Protein AF-A0A8K0CJS2-F1 (afdb_monomer_lite)

Sequence (124 aa):
MSYSIHMDETLDVMEETRFKKKHASLIKKLTKELHFNYAEIESLFLIYYKFQKLGKVKQPGMTKDQFRELLHNTMDITDYEMTDYITTILDRTPNRYFSMELWVRALSLFLRGTMQEKIDYCFK

Structure (mmCIF, N/CA/C/O backbone):
data_AF-A0A8K0CJS2-F1
#
_entry.id   AF-A0A8K0CJS2-F1
#
loop_
_atom_site.group_PDB
_atom_site.id
_atom_site.type_symbol
_atom_site.label_atom_id
_atom_site.label_alt_id
_atom_site.label_comp_id
_atom_site.label_asym_id
_atom_site.label_entity_id
_atom_site.label_seq_id
_atom_site.pdbx_PDB_ins_code
_atom_site.Cartn_x
_atom_site.Cartn_y
_atom_site.Cartn_z
_atom_site.occupancy
_atom_site.B_iso_or_equiv
_atom_site.auth_seq_id
_atom_site.auth_comp_id
_atom_site.auth_asym_id
_atom_site.auth_atom_id
_atom_site.pdbx_PDB_model_num
ATOM 1 N N . MET A 1 1 ? 12.347 -17.972 -7.844 1.00 39.56 1 MET A N 1
ATOM 2 C CA . MET A 1 1 ? 12.590 -18.319 -6.424 1.00 39.56 1 MET A CA 1
ATOM 3 C C . MET A 1 1 ? 11.277 -18.127 -5.683 1.00 39.56 1 MET A C 1
ATOM 5 O O . MET A 1 1 ? 10.681 -17.071 -5.826 1.00 39.56 1 MET A O 1
ATOM 9 N N . SER A 1 2 ? 10.765 -19.152 -4.998 1.00 38.66 2 SER A N 1
ATOM 10 C CA . SER A 1 2 ? 9.453 -19.117 -4.337 1.00 38.66 2 SER A CA 1
ATOM 11 C C . SER A 1 2 ? 9.514 -18.296 -3.043 1.00 38.66 2 SER A C 1
ATOM 13 O O . SER A 1 2 ? 9.712 -18.839 -1.958 1.00 38.66 2 SER A O 1
ATOM 15 N N . TYR A 1 3 ? 9.353 -16.978 -3.153 1.00 50.22 3 TYR A N 1
ATOM 16 C CA . TYR A 1 3 ? 9.324 -16.058 -2.007 1.00 50.22 3 TYR A CA 1
ATOM 17 C C . TYR A 1 3 ? 8.097 -16.248 -1.096 1.00 50.22 3 TYR A C 1
ATOM 19 O O . TYR A 1 3 ? 8.074 -15.754 0.028 1.00 50.22 3 TYR A O 1
ATOM 27 N N . SER A 1 4 ? 7.080 -16.979 -1.556 1.00 48.47 4 SER A N 1
ATOM 28 C CA . SER A 1 4 ? 5.766 -17.026 -0.913 1.00 48.47 4 SER A CA 1
ATOM 29 C C . SER A 1 4 ? 5.708 -17.887 0.357 1.00 48.47 4 SER A C 1
ATOM 31 O O . SER A 1 4 ? 4.852 -17.640 1.196 1.00 48.47 4 SER A O 1
ATOM 33 N N . ILE A 1 5 ? 6.612 -18.863 0.530 1.00 45.47 5 ILE A N 1
ATOM 34 C CA . ILE A 1 5 ? 6.537 -19.850 1.631 1.00 45.47 5 ILE A CA 1
ATOM 35 C C . ILE A 1 5 ? 7.217 -19.349 2.926 1.00 45.47 5 ILE A C 1
ATOM 37 O O . ILE A 1 5 ? 6.854 -19.791 4.006 1.00 45.47 5 ILE A O 1
ATOM 41 N N . HIS A 1 6 ? 8.130 -18.369 2.864 1.00 57.19 6 HIS A N 1
ATOM 42 C CA . HIS A 1 6 ? 8.883 -17.903 4.047 1.00 57.19 6 HIS A CA 1
ATOM 43 C C . HIS A 1 6 ? 8.340 -16.639 4.729 1.00 57.19 6 HIS A C 1
ATOM 45 O O . HIS A 1 6 ? 8.849 -16.251 5.776 1.00 57.19 6 HIS A O 1
ATOM 51 N N . MET A 1 7 ? 7.334 -15.959 4.170 1.00 57.12 7 MET A N 1
ATOM 52 C CA . MET A 1 7 ? 6.872 -14.679 4.730 1.00 57.12 7 MET A CA 1
ATOM 53 C C . MET A 1 7 ? 6.053 -14.828 6.021 1.00 57.12 7 MET A C 1
ATOM 55 O O . MET A 1 7 ? 6.083 -13.929 6.864 1.00 57.12 7 MET A O 1
ATOM 59 N N . ASP A 1 8 ? 5.351 -15.946 6.204 1.00 60.84 8 ASP A N 1
ATOM 60 C CA . ASP A 1 8 ? 4.531 -16.193 7.399 1.00 60.84 8 ASP A CA 1
ATOM 61 C C . ASP A 1 8 ? 5.364 -16.514 8.645 1.00 60.84 8 ASP A C 1
ATOM 63 O O . ASP A 1 8 ? 4.954 -16.182 9.751 1.00 60.84 8 ASP A O 1
ATOM 67 N N . GLU A 1 9 ? 6.583 -17.029 8.478 1.00 60.84 9 GLU A N 1
ATOM 68 C CA . GLU A 1 9 ? 7.501 -17.343 9.584 1.00 60.84 9 GLU A CA 1
ATOM 69 C C . GLU A 1 9 ? 8.228 -16.104 10.146 1.00 60.84 9 GLU A C 1
ATOM 71 O O . GLU A 1 9 ? 8.941 -16.184 11.144 1.00 60.84 9 GLU A O 1
ATOM 76 N N . THR A 1 10 ? 8.075 -14.933 9.517 1.00 68.69 10 THR A N 1
ATOM 77 C CA . THR A 1 10 ? 8.835 -13.714 9.872 1.00 68.69 10 THR A CA 1
ATOM 78 C C . THR A 1 10 ? 8.252 -12.916 11.045 1.00 68.69 10 THR A C 1
ATOM 80 O O . THR A 1 10 ? 8.827 -11.896 11.459 1.00 68.69 10 THR A O 1
ATOM 83 N N . LEU A 1 11 ? 7.102 -13.339 11.570 1.00 73.81 11 LEU A N 1
ATOM 84 C CA . LEU A 1 11 ? 6.302 -12.604 12.545 1.00 73.81 11 LEU A CA 1
ATOM 85 C C . LEU A 1 11 ? 5.874 -13.506 13.701 1.00 73.81 11 LEU A C 1
ATOM 87 O O . LEU A 1 11 ? 5.169 -14.488 13.505 1.00 73.81 11 LEU A O 1
ATOM 91 N N . ASP A 1 12 ? 6.265 -13.123 14.914 1.00 82.69 12 ASP A N 1
ATOM 92 C CA . ASP A 1 12 ? 5.742 -13.738 16.131 1.00 82.69 12 ASP A CA 1
ATOM 93 C C . ASP A 1 12 ? 4.318 -13.233 16.439 1.00 82.69 12 ASP A C 1
ATOM 95 O O . ASP A 1 12 ? 3.976 -12.075 16.173 1.00 82.69 12 ASP A O 1
ATOM 99 N N . VAL A 1 13 ? 3.493 -14.081 17.060 1.00 81.75 13 VAL A N 1
ATOM 100 C CA . VAL A 1 13 ? 2.078 -13.794 17.367 1.00 81.75 13 VAL A CA 1
ATOM 101 C C . VAL A 1 13 ? 1.928 -12.560 18.267 1.00 81.75 13 VAL A C 1
ATOM 103 O O . VAL A 1 13 ? 0.997 -11.758 18.097 1.00 81.75 13 VAL A O 1
ATOM 106 N N . MET A 1 14 ? 2.848 -12.352 19.217 1.00 84.69 14 MET A N 1
ATOM 107 C CA . MET A 1 14 ? 2.815 -11.169 20.083 1.00 84.69 14 MET A CA 1
ATOM 108 C C . MET A 1 14 ? 3.193 -9.901 19.315 1.00 84.69 14 MET A C 1
ATOM 110 O O . MET A 1 14 ? 2.622 -8.830 19.554 1.00 84.69 14 MET A O 1
ATOM 114 N N . GLU A 1 15 ? 4.138 -10.010 18.381 1.00 85.06 15 GLU A N 1
ATOM 115 C CA . GLU A 1 15 ? 4.541 -8.900 17.523 1.00 85.06 15 GLU A CA 1
ATOM 116 C C . GLU A 1 15 ? 3.398 -8.473 16.601 1.00 85.06 15 GLU A C 1
ATOM 118 O O . GLU A 1 15 ? 3.090 -7.280 16.524 1.00 85.06 15 GLU A O 1
ATOM 123 N N . GLU A 1 16 ? 2.719 -9.438 15.981 1.00 85.69 16 GLU A N 1
ATOM 124 C CA . GLU A 1 16 ? 1.529 -9.200 15.170 1.00 85.69 16 GLU A CA 1
ATOM 125 C C . GLU A 1 16 ? 0.441 -8.485 15.984 1.00 85.69 16 GLU A C 1
ATOM 127 O O . GLU A 1 16 ? -0.070 -7.440 15.575 1.00 85.69 16 GLU A O 1
ATOM 132 N N . THR A 1 17 ? 0.145 -8.984 17.186 1.00 87.94 17 THR A N 1
ATOM 133 C CA . THR A 1 17 ? -0.864 -8.392 18.078 1.00 87.94 17 THR A CA 1
ATOM 134 C C . THR A 1 17 ? -0.523 -6.943 18.441 1.00 87.94 17 THR A C 1
ATOM 136 O O . THR A 1 17 ? -1.379 -6.051 18.387 1.00 87.94 17 THR A O 1
ATOM 139 N N . ARG A 1 18 ? 0.744 -6.664 18.781 1.00 90.06 18 ARG A N 1
ATOM 140 C CA . ARG A 1 18 ? 1.209 -5.304 19.093 1.00 90.06 18 ARG A CA 1
ATOM 141 C C . ARG A 1 18 ? 1.110 -4.391 17.875 1.00 90.06 18 ARG A C 1
ATOM 143 O O . ARG A 1 18 ? 0.709 -3.232 18.010 1.00 90.06 18 ARG A O 1
ATOM 150 N N . PHE A 1 19 ? 1.478 -4.899 16.704 1.00 90.19 19 PHE A N 1
ATOM 151 C CA . PHE A 1 19 ? 1.424 -4.158 15.454 1.00 90.19 19 PHE A CA 1
ATOM 152 C C . PHE A 1 19 ? -0.020 -3.783 15.092 1.00 90.19 19 PHE A C 1
ATOM 154 O O . PHE A 1 19 ? -0.291 -2.600 14.870 1.00 90.19 19 PHE A O 1
ATOM 161 N N . LYS A 1 20 ? -0.954 -4.740 15.149 1.00 89.62 20 LYS A N 1
ATOM 162 C CA . LYS A 1 20 ? -2.394 -4.516 14.942 1.00 89.62 20 LYS A CA 1
ATOM 163 C C . LYS A 1 20 ? -2.938 -3.447 15.884 1.00 89.62 20 LYS A C 1
ATOM 165 O O . LYS A 1 20 ? -3.518 -2.453 15.446 1.00 89.62 20 LYS A O 1
ATOM 170 N N . LYS A 1 21 ? -2.654 -3.574 17.187 1.00 92.25 21 LYS A N 1
ATOM 171 C CA . LYS A 1 21 ? -3.104 -2.606 18.201 1.00 92.25 21 LYS A CA 1
ATOM 172 C C . LYS A 1 21 ? -2.549 -1.199 17.959 1.00 92.25 21 LYS A C 1
ATOM 174 O O . LYS A 1 21 ? -3.282 -0.226 18.119 1.00 92.25 21 LYS A O 1
ATOM 179 N N . LYS A 1 22 ? -1.280 -1.082 17.552 1.00 93.69 22 LYS A N 1
ATOM 180 C CA . LYS A 1 22 ? -0.636 0.208 17.248 1.00 93.69 22 LYS A CA 1
ATOM 181 C C . LYS A 1 22 ? -1.301 0.931 16.071 1.00 93.69 22 LYS A C 1
ATOM 183 O O . LYS A 1 22 ? -1.383 2.154 16.098 1.00 93.69 22 LYS A O 1
ATOM 188 N N . HIS A 1 23 ? -1.767 0.196 15.062 1.00 94.25 23 HIS A N 1
ATOM 189 C CA . HIS A 1 23 ? -2.294 0.777 13.823 1.00 94.25 23 HIS A CA 1
ATOM 190 C C . HIS A 1 23 ? -3.828 0.801 13.753 1.00 94.25 23 HIS A C 1
ATOM 192 O O . HIS A 1 23 ? -4.379 1.350 12.805 1.00 94.25 23 HIS A O 1
ATOM 198 N N . ALA A 1 24 ? -4.531 0.285 14.766 1.00 93.25 24 ALA A N 1
ATOM 199 C CA . ALA A 1 24 ? -5.990 0.172 14.780 1.00 93.25 24 ALA A CA 1
ATOM 200 C C . ALA A 1 24 ? -6.734 1.492 14.491 1.00 93.25 24 ALA A C 1
ATOM 202 O O . ALA A 1 24 ? -7.763 1.485 13.818 1.00 93.25 24 ALA A O 1
ATOM 203 N N . SER A 1 25 ? -6.233 2.637 14.971 1.00 94.62 25 SER A N 1
ATOM 204 C CA . SER A 1 25 ? -6.835 3.951 14.687 1.00 94.62 25 SER A CA 1
ATOM 205 C C . SER A 1 25 ? -6.714 4.339 13.211 1.00 94.62 25 SER A C 1
ATOM 207 O O . SER A 1 25 ? -7.689 4.802 12.619 1.00 94.62 25 SER A O 1
ATOM 209 N N . LEU A 1 26 ? -5.545 4.104 12.610 1.00 94.06 26 LEU A N 1
ATOM 210 C CA . LEU A 1 26 ? -5.300 4.349 11.192 1.00 94.06 26 LEU A CA 1
ATOM 211 C C . LEU A 1 26 ? -6.126 3.399 10.321 1.00 94.06 26 LEU A C 1
ATOM 213 O O . LEU A 1 26 ? -6.757 3.857 9.374 1.00 94.06 26 LEU A O 1
ATOM 217 N N . ILE A 1 27 ? -6.206 2.114 10.683 1.00 94.38 27 ILE A N 1
ATOM 218 C CA . ILE A 1 27 ? -7.042 1.131 9.979 1.00 94.38 27 ILE A CA 1
ATOM 219 C C . ILE A 1 27 ? -8.501 1.604 9.972 1.00 94.38 27 ILE A C 1
ATOM 221 O O . ILE A 1 27 ? -9.096 1.718 8.907 1.00 94.38 27 ILE A O 1
ATOM 225 N N . LYS A 1 28 ? -9.053 1.997 11.133 1.00 94.81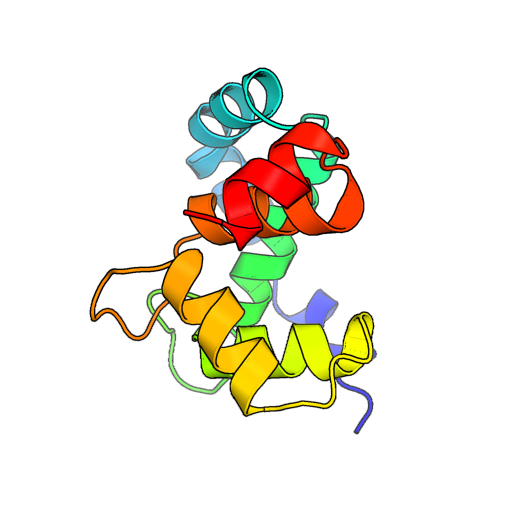 28 LYS A N 1
ATOM 226 C CA . LYS A 1 28 ? -10.428 2.528 11.227 1.00 94.81 28 LYS A CA 1
ATOM 227 C C . LYS A 1 28 ? -10.664 3.762 10.359 1.00 94.81 28 LYS A C 1
ATOM 229 O O . LYS A 1 28 ? -11.775 3.935 9.865 1.00 94.81 28 LYS A O 1
ATOM 234 N N . LYS A 1 29 ? -9.666 4.640 10.221 1.00 96.38 29 LYS A N 1
ATOM 235 C CA . LYS A 1 29 ? -9.749 5.804 9.331 1.00 96.38 29 LYS A CA 1
ATOM 236 C C . LYS A 1 29 ? -9.812 5.344 7.873 1.00 96.38 29 LYS A C 1
ATOM 238 O O . LYS A 1 29 ? -10.742 5.712 7.167 1.00 96.38 29 LYS A O 1
ATOM 243 N N . LEU A 1 30 ? -8.875 4.497 7.452 1.00 94.50 30 LEU A N 1
ATOM 244 C CA . LEU A 1 30 ? -8.770 4.041 6.066 1.00 94.50 30 LEU A CA 1
ATOM 245 C C . LEU A 1 30 ? -9.963 3.188 5.621 1.00 94.50 30 LEU A C 1
ATOM 247 O O . LEU A 1 30 ? -10.383 3.315 4.479 1.00 94.50 30 LEU A O 1
ATOM 251 N N . THR A 1 31 ? -10.580 2.406 6.514 1.00 94.31 31 THR A N 1
ATOM 252 C CA . THR A 1 31 ? -11.818 1.657 6.211 1.00 94.31 31 THR A CA 1
ATOM 253 C C . THR A 1 31 ? -12.974 2.570 5.787 1.00 94.31 31 THR A C 1
ATOM 255 O O . THR A 1 31 ? -13.880 2.124 5.097 1.00 94.31 31 THR A O 1
ATOM 258 N N . LYS A 1 32 ? -12.975 3.845 6.199 1.00 94.12 32 LYS A N 1
ATOM 259 C CA . LYS A 1 32 ? -14.011 4.811 5.799 1.00 94.12 32 LYS A CA 1
ATOM 260 C C . LYS A 1 32 ? -13.726 5.484 4.460 1.00 94.12 32 LYS A C 1
ATOM 262 O O . LYS A 1 32 ? -14.640 6.041 3.869 1.00 94.12 32 LYS A O 1
ATOM 267 N N . GLU A 1 33 ? -12.466 5.497 4.035 1.00 92.69 33 GLU A N 1
ATOM 268 C CA . GLU A 1 33 ? -12.008 6.231 2.851 1.00 92.69 33 GLU A CA 1
ATOM 269 C C . GLU A 1 33 ? -11.753 5.314 1.651 1.00 92.69 33 GLU A C 1
ATOM 271 O O . GLU A 1 33 ? -11.745 5.789 0.520 1.00 92.69 33 GLU A O 1
ATOM 276 N N . LEU A 1 34 ? -11.503 4.025 1.890 1.00 94.12 34 LEU A N 1
ATOM 277 C CA . LEU A 1 34 ? -11.060 3.065 0.883 1.00 94.12 34 LEU A CA 1
ATOM 278 C C . LEU A 1 34 ? -12.076 1.950 0.672 1.00 94.12 34 LEU A C 1
ATOM 280 O O . LEU A 1 34 ? -12.915 1.666 1.522 1.00 94.12 34 LEU A O 1
ATOM 284 N N . HIS A 1 35 ? -11.921 1.240 -0.443 1.00 93.50 35 HIS A N 1
ATOM 285 C CA . HIS A 1 35 ? -12.807 0.151 -0.867 1.00 93.50 35 HIS A CA 1
ATOM 286 C C . HIS A 1 35 ? -12.520 -1.181 -0.150 1.00 93.50 35 HIS A C 1
ATOM 288 O O . HIS A 1 35 ? -12.789 -2.261 -0.682 1.00 93.50 35 HIS A O 1
ATOM 294 N N . PHE A 1 36 ? -11.949 -1.122 1.055 1.00 95.69 36 PHE A N 1
ATOM 295 C CA . PHE A 1 36 ? -11.566 -2.279 1.862 1.00 95.69 36 PHE A CA 1
ATOM 296 C C . PHE A 1 36 ? -12.209 -2.234 3.245 1.00 95.69 36 PHE A C 1
ATOM 298 O O . PHE A 1 36 ? -12.287 -1.186 3.887 1.00 95.69 36 PHE A O 1
ATOM 305 N N . ASN A 1 37 ? -12.612 -3.401 3.740 1.00 95.81 37 ASN A N 1
ATOM 306 C CA . ASN A 1 37 ? -13.089 -3.552 5.108 1.00 95.81 37 ASN A CA 1
ATOM 307 C C . ASN A 1 37 ? -11.922 -3.556 6.119 1.00 95.81 37 ASN A C 1
ATOM 309 O O . ASN A 1 37 ? -10.744 -3.570 5.759 1.00 95.81 37 ASN A O 1
ATOM 313 N N . TYR A 1 38 ? -12.248 -3.543 7.414 1.00 94.69 38 TYR A N 1
ATOM 314 C CA . TYR A 1 38 ? -11.244 -3.485 8.482 1.00 94.69 38 TYR A CA 1
ATOM 315 C C . TYR A 1 38 ? -10.240 -4.649 8.431 1.00 94.69 38 TYR A C 1
ATOM 317 O O . TYR A 1 38 ? -9.038 -4.423 8.558 1.00 94.69 38 TYR A O 1
ATOM 325 N N . ALA A 1 39 ? -10.725 -5.878 8.228 1.00 94.38 39 ALA A N 1
ATOM 326 C CA . ALA A 1 39 ? -9.885 -7.073 8.199 1.00 94.38 39 ALA A CA 1
ATOM 327 C C . ALA A 1 39 ? -8.951 -7.076 6.980 1.00 94.38 39 ALA A C 1
ATOM 329 O O . ALA A 1 39 ? -7.780 -7.414 7.101 1.00 94.38 39 ALA A O 1
ATOM 330 N N . GLU A 1 40 ? -9.438 -6.627 5.823 1.00 94.81 40 GLU A N 1
ATOM 331 C CA . GLU A 1 40 ? -8.634 -6.515 4.603 1.00 94.81 40 GLU A CA 1
ATOM 332 C C . GLU A 1 40 ? -7.488 -5.516 4.773 1.00 94.81 40 GLU A C 1
ATOM 334 O O . GLU A 1 40 ? -6.342 -5.832 4.457 1.00 94.81 40 GLU A O 1
ATOM 339 N N . ILE A 1 41 ? -7.763 -4.332 5.328 1.00 95.31 41 ILE A N 1
ATOM 340 C CA . ILE A 1 41 ? -6.719 -3.328 5.584 1.00 95.31 41 ILE A CA 1
ATOM 341 C C . ILE A 1 41 ? -5.713 -3.846 6.613 1.00 95.31 41 ILE A C 1
ATOM 343 O O . ILE A 1 41 ? -4.510 -3.642 6.451 1.00 95.31 41 ILE A O 1
ATOM 347 N N . GLU A 1 42 ? -6.182 -4.543 7.649 1.00 93.94 42 GLU A N 1
ATOM 348 C CA . GLU A 1 42 ? -5.309 -5.185 8.628 1.00 93.94 42 GLU A CA 1
ATOM 349 C C . GLU A 1 42 ? -4.368 -6.201 7.960 1.00 93.94 42 GLU A C 1
ATOM 351 O O . GLU A 1 42 ? -3.155 -6.131 8.161 1.00 93.94 42 GLU A O 1
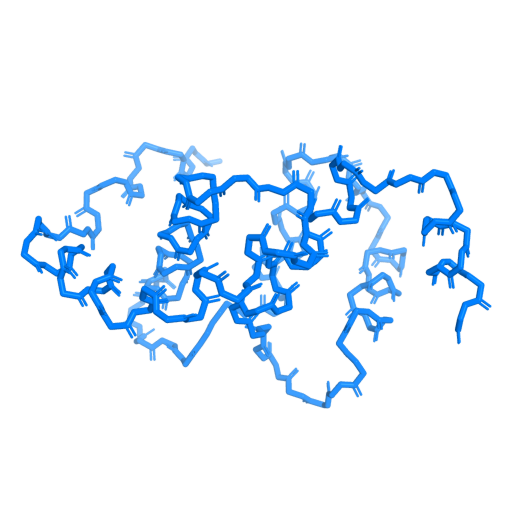ATOM 356 N N . SER A 1 43 ? -4.887 -7.083 7.101 1.00 93.44 43 SER A N 1
ATOM 357 C CA . SER A 1 43 ? -4.071 -8.032 6.334 1.00 93.44 43 SER A CA 1
ATOM 358 C C . SER A 1 43 ? -3.065 -7.330 5.419 1.00 93.44 43 SER A C 1
ATOM 360 O O . SER A 1 43 ? -1.894 -7.712 5.386 1.00 93.44 43 SER A O 1
ATOM 362 N N . LEU A 1 44 ? -3.472 -6.266 4.720 1.00 93.94 44 LEU A N 1
ATOM 363 C CA . LEU A 1 44 ? -2.573 -5.490 3.861 1.00 93.94 44 LEU A CA 1
ATOM 364 C C . LEU A 1 44 ? -1.455 -4.801 4.656 1.00 93.94 44 LEU A C 1
ATOM 366 O O . LEU A 1 44 ? -0.319 -4.735 4.182 1.00 93.94 44 LEU A O 1
ATOM 370 N N . PHE A 1 45 ? -1.745 -4.319 5.866 1.00 93.75 45 PHE A N 1
ATOM 371 C CA . PHE A 1 45 ? -0.737 -3.749 6.762 1.00 93.75 45 PHE A CA 1
ATOM 372 C C . PHE A 1 45 ? 0.265 -4.807 7.239 1.00 93.75 45 PHE A C 1
ATOM 374 O O . PHE A 1 45 ? 1.459 -4.516 7.331 1.00 93.75 45 PHE A O 1
ATOM 381 N N . LEU A 1 46 ? -0.186 -6.037 7.508 1.00 91.44 46 LEU A N 1
ATOM 382 C CA . LEU A 1 46 ? 0.712 -7.141 7.860 1.00 91.44 46 LEU A CA 1
ATOM 383 C C . LEU A 1 46 ? 1.634 -7.517 6.702 1.00 91.44 46 LEU A C 1
ATOM 385 O O . LEU A 1 46 ? 2.830 -7.699 6.917 1.00 91.44 46 LEU A O 1
ATOM 389 N N . ILE A 1 47 ? 1.106 -7.581 5.478 1.00 90.56 47 ILE A N 1
ATOM 390 C CA . ILE A 1 47 ? 1.911 -7.832 4.275 1.00 90.56 47 ILE A CA 1
ATOM 391 C C . ILE A 1 47 ? 2.983 -6.746 4.123 1.00 90.56 47 ILE A C 1
ATOM 393 O O . ILE A 1 47 ? 4.162 -7.060 3.969 1.00 90.56 47 ILE A O 1
ATOM 397 N N . TYR A 1 48 ? 2.611 -5.471 4.265 1.00 91.56 48 TYR A N 1
ATOM 398 C CA . TYR A 1 48 ? 3.571 -4.364 4.248 1.00 91.56 48 TYR A CA 1
ATOM 399 C C . TYR A 1 48 ? 4.653 -4.517 5.328 1.00 91.56 48 TYR A C 1
ATOM 401 O O . TYR A 1 48 ? 5.838 -4.298 5.072 1.00 91.56 48 TYR A O 1
ATOM 409 N N . TYR A 1 49 ? 4.269 -4.914 6.543 1.00 89.69 49 TYR A N 1
ATOM 410 C CA . TYR A 1 49 ? 5.221 -5.101 7.636 1.00 89.69 49 TYR A CA 1
ATOM 411 C C . TYR A 1 49 ? 6.203 -6.251 7.368 1.00 89.69 49 TYR A C 1
ATOM 413 O O . TYR A 1 49 ? 7.384 -6.144 7.704 1.00 89.69 49 TYR A O 1
ATOM 421 N N . LYS A 1 50 ? 5.750 -7.314 6.694 1.00 87.75 50 LYS A N 1
ATOM 422 C CA . LYS A 1 50 ? 6.617 -8.399 6.211 1.00 87.75 50 LYS A CA 1
ATOM 423 C C . LYS A 1 50 ? 7.625 -7.884 5.178 1.00 87.75 50 LYS A C 1
ATOM 425 O O . LYS A 1 50 ? 8.813 -8.163 5.316 1.00 87.75 50 LYS A O 1
ATOM 430 N N . PHE A 1 51 ? 7.205 -7.042 4.228 1.00 86.94 51 PHE A N 1
ATOM 431 C CA . PHE A 1 51 ? 8.126 -6.394 3.278 1.00 86.94 51 PHE A CA 1
ATOM 432 C C . PHE A 1 51 ? 9.164 -5.496 3.958 1.00 86.94 51 PHE A C 1
ATOM 434 O O . PHE A 1 51 ? 10.341 -5.530 3.603 1.00 86.94 51 PHE A O 1
ATOM 441 N N . GLN A 1 52 ? 8.758 -4.740 4.979 1.00 87.00 52 GLN A N 1
ATOM 442 C CA . GLN A 1 52 ? 9.661 -3.894 5.767 1.00 87.00 52 GLN A CA 1
ATOM 443 C C . GLN A 1 52 ? 10.745 -4.704 6.505 1.00 87.00 52 GLN A C 1
ATOM 445 O O . GLN A 1 52 ? 11.850 -4.208 6.750 1.00 87.00 52 GLN A O 1
ATOM 450 N N . LYS A 1 53 ? 10.422 -5.943 6.881 1.00 84.50 53 LYS A N 1
ATOM 451 C CA . LYS A 1 53 ? 11.340 -6.888 7.527 1.00 84.50 53 LYS A CA 1
ATOM 452 C C . LYS A 1 53 ? 12.141 -7.733 6.537 1.00 84.50 53 LYS A C 1
ATOM 454 O O . LYS A 1 53 ? 13.039 -8.454 6.966 1.00 84.50 53 LYS A O 1
ATOM 459 N N . LEU A 1 54 ? 11.838 -7.664 5.242 1.00 78.94 54 LEU A N 1
ATOM 460 C CA . LEU A 1 54 ? 12.519 -8.452 4.225 1.00 78.94 54 LEU A CA 1
ATOM 461 C C . LEU A 1 54 ? 13.971 -7.960 4.083 1.00 78.94 54 LEU A C 1
ATOM 463 O O . LEU A 1 54 ? 14.230 -6.872 3.570 1.00 78.94 54 LEU A O 1
ATOM 467 N N . GLY A 1 55 ? 14.924 -8.762 4.560 1.00 70.12 55 GLY A N 1
ATOM 468 C CA . GLY A 1 55 ? 16.360 -8.474 4.499 1.00 70.12 55 GLY A CA 1
ATOM 469 C C . GLY A 1 55 ? 17.053 -8.508 5.864 1.00 70.12 55 GLY A C 1
ATOM 470 O O . GLY A 1 55 ? 16.445 -8.758 6.898 1.00 70.12 55 GLY A O 1
ATOM 471 N N . LYS A 1 56 ? 18.371 -8.270 5.874 1.00 66.88 56 LYS A N 1
ATOM 472 C CA . LYS A 1 56 ? 19.191 -8.322 7.104 1.00 66.88 56 LYS A CA 1
ATOM 473 C C . LYS A 1 56 ? 19.058 -7.075 7.985 1.00 66.88 56 LYS A C 1
ATOM 475 O O . LYS A 1 56 ? 19.394 -7.121 9.163 1.00 66.88 56 LYS A O 1
ATOM 480 N N . VAL A 1 57 ? 18.616 -5.956 7.410 1.00 76.50 57 VAL A N 1
ATOM 481 C CA . VAL A 1 57 ? 18.526 -4.654 8.084 1.00 76.50 57 VAL A CA 1
ATOM 482 C C . VAL A 1 57 ? 17.072 -4.218 8.118 1.00 76.50 57 VAL A C 1
ATOM 484 O O . VAL A 1 57 ? 16.399 -4.220 7.090 1.00 76.50 57 VAL A O 1
ATOM 487 N N . LYS A 1 58 ? 16.605 -3.811 9.301 1.00 73.69 58 LYS A N 1
ATOM 488 C CA . LYS A 1 58 ? 15.256 -3.281 9.490 1.00 73.69 58 LYS A CA 1
ATOM 489 C C . LYS A 1 58 ? 15.101 -1.974 8.715 1.00 73.69 58 LYS A C 1
ATOM 491 O O . LYS A 1 58 ? 15.736 -0.978 9.057 1.00 73.69 58 LYS A O 1
ATOM 496 N N . GLN A 1 59 ? 14.242 -1.978 7.701 1.00 82.81 59 GLN A N 1
ATOM 497 C CA . GLN A 1 59 ? 13.950 -0.787 6.909 1.00 82.81 59 GLN A CA 1
ATOM 498 C C . GLN A 1 59 ? 12.858 0.059 7.582 1.00 82.81 59 GLN A C 1
ATOM 500 O O . GLN A 1 59 ? 12.070 -0.469 8.372 1.00 82.81 59 GLN A O 1
ATOM 505 N N . PRO A 1 60 ? 12.771 1.373 7.313 1.00 83.62 60 PRO A N 1
ATOM 506 C CA . PRO A 1 60 ? 11.675 2.214 7.803 1.00 83.62 60 PRO A CA 1
ATOM 507 C C . PRO A 1 60 ? 10.341 1.941 7.085 1.00 83.62 60 PRO A C 1
ATOM 509 O O . PRO A 1 60 ? 9.286 2.267 7.626 1.00 83.62 60 PRO A O 1
ATOM 512 N N . GLY A 1 61 ? 10.372 1.313 5.908 1.00 86.31 61 GLY A N 1
ATOM 513 C CA . GLY A 1 61 ? 9.190 0.955 5.133 1.00 86.31 61 GLY A CA 1
ATOM 514 C C . GLY A 1 61 ? 9.516 0.051 3.950 1.00 86.31 61 GLY A C 1
ATOM 515 O O . GLY A 1 61 ? 10.668 -0.346 3.774 1.00 86.31 61 GLY A O 1
ATOM 516 N N . MET A 1 62 ? 8.502 -0.256 3.146 1.00 88.94 62 MET A N 1
ATOM 517 C CA . MET A 1 62 ? 8.678 -0.975 1.884 1.00 88.94 62 MET A CA 1
ATOM 518 C C . MET A 1 62 ? 9.387 -0.066 0.875 1.00 88.94 62 MET A C 1
ATOM 520 O O . MET A 1 62 ? 9.035 1.107 0.750 1.00 88.94 62 MET A O 1
ATOM 524 N N . THR A 1 63 ? 10.396 -0.562 0.165 1.00 88.56 63 THR A N 1
ATOM 525 C CA . THR A 1 63 ? 11.082 0.240 -0.859 1.00 88.56 63 THR A CA 1
ATOM 526 C C . THR A 1 63 ? 10.247 0.335 -2.136 1.00 88.56 63 THR A C 1
ATOM 528 O O . THR A 1 63 ? 9.454 -0.556 -2.444 1.00 88.56 63 THR A O 1
ATOM 531 N N . LYS A 1 64 ? 10.457 1.399 -2.921 1.00 84.94 64 LYS A N 1
ATOM 532 C CA . LYS A 1 64 ? 9.869 1.512 -4.268 1.00 84.94 64 LYS A CA 1
ATOM 533 C C . LYS A 1 64 ? 10.233 0.305 -5.147 1.00 84.94 64 LYS A C 1
ATOM 535 O O . LYS A 1 64 ? 9.373 -0.207 -5.848 1.00 84.94 64 LYS A O 1
ATOM 540 N N . ASP A 1 65 ? 11.457 -0.215 -5.031 1.00 85.62 65 ASP A N 1
ATOM 541 C CA . ASP A 1 65 ? 11.903 -1.406 -5.770 1.00 85.62 65 ASP A CA 1
ATOM 542 C C . ASP A 1 65 ? 11.104 -2.667 -5.389 1.00 85.62 65 ASP A C 1
ATOM 544 O O . ASP A 1 65 ? 10.636 -3.380 -6.272 1.00 85.62 65 ASP A O 1
ATOM 548 N N . GLN A 1 66 ? 10.871 -2.904 -4.089 1.00 88.38 66 GLN A N 1
ATOM 549 C CA . GLN A 1 66 ? 10.034 -4.017 -3.612 1.00 88.38 66 GLN A CA 1
ATOM 550 C C . GLN A 1 66 ? 8.590 -3.897 -4.112 1.00 88.38 66 GLN A C 1
ATOM 552 O O . GLN A 1 66 ? 7.966 -4.896 -4.461 1.00 88.38 66 GLN A O 1
ATOM 557 N N . PHE A 1 67 ? 8.055 -2.674 -4.166 1.00 86.62 67 PHE A N 1
ATOM 558 C CA . PHE A 1 67 ? 6.719 -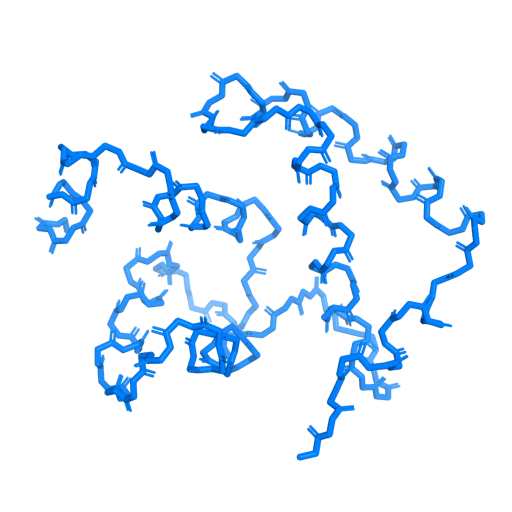2.433 -4.703 1.00 86.62 67 PHE A CA 1
ATOM 559 C C . PHE A 1 67 ? 6.638 -2.728 -6.205 1.00 86.62 67 PHE A C 1
ATOM 561 O O . PHE A 1 67 ? 5.694 -3.380 -6.646 1.00 86.62 67 PHE A O 1
ATOM 568 N N . ARG A 1 68 ? 7.641 -2.307 -6.988 1.00 85.75 68 ARG A N 1
ATOM 569 C CA . ARG A 1 68 ? 7.720 -2.622 -8.424 1.00 85.75 68 ARG A CA 1
ATOM 570 C C . ARG A 1 68 ? 7.796 -4.127 -8.663 1.00 85.75 68 ARG A C 1
ATOM 572 O O . ARG A 1 68 ? 7.060 -4.645 -9.494 1.00 85.75 68 ARG A O 1
ATOM 579 N N . GLU A 1 69 ? 8.636 -4.832 -7.908 1.00 87.38 69 GLU A N 1
ATOM 580 C CA . GLU A 1 69 ? 8.739 -6.293 -7.988 1.00 87.38 69 GLU A CA 1
ATOM 581 C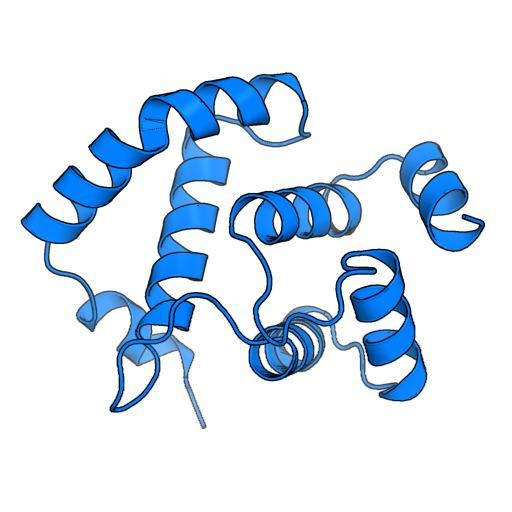 C . GLU A 1 69 ? 7.407 -6.973 -7.641 1.00 87.38 69 GLU A C 1
ATOM 583 O O . GLU A 1 69 ? 7.007 -7.935 -8.296 1.00 87.38 69 GLU A O 1
ATOM 588 N N . LEU A 1 70 ? 6.673 -6.447 -6.656 1.00 87.62 70 LEU A N 1
ATOM 589 C CA . LEU A 1 70 ? 5.336 -6.934 -6.341 1.00 87.62 70 LEU A CA 1
ATOM 590 C C . LEU A 1 70 ? 4.364 -6.728 -7.506 1.00 87.62 70 LEU A C 1
ATOM 592 O O . LEU A 1 70 ? 3.649 -7.666 -7.853 1.00 87.62 70 LEU A O 1
ATOM 596 N N . LEU A 1 71 ? 4.331 -5.541 -8.115 1.00 87.31 71 LEU A N 1
ATOM 597 C CA . LEU A 1 71 ? 3.469 -5.269 -9.271 1.00 87.31 71 LEU A CA 1
ATOM 598 C C . LEU A 1 71 ? 3.810 -6.179 -10.455 1.00 87.31 71 LEU A C 1
ATOM 600 O O . LEU A 1 71 ? 2.907 -6.733 -11.073 1.00 87.31 71 LEU A O 1
ATOM 604 N N . HIS A 1 72 ? 5.096 -6.397 -10.717 1.00 87.88 72 HIS A N 1
ATOM 605 C CA . HIS A 1 72 ? 5.549 -7.313 -11.755 1.00 87.88 72 HIS A CA 1
ATOM 606 C C . HIS A 1 72 ? 5.087 -8.752 -11.485 1.00 87.88 72 HIS A C 1
ATOM 608 O O . HIS A 1 72 ? 4.422 -9.362 -12.314 1.00 87.88 72 HIS A O 1
ATOM 614 N N . ASN A 1 73 ? 5.362 -9.276 -10.288 1.00 87.25 73 ASN A N 1
ATOM 615 C CA . ASN A 1 73 ? 5.100 -10.678 -9.957 1.00 87.25 73 ASN A CA 1
ATOM 616 C C . ASN A 1 73 ? 3.614 -11.003 -9.739 1.00 87.25 73 ASN A C 1
ATOM 618 O O . ASN A 1 73 ? 3.224 -12.160 -9.871 1.00 87.25 73 ASN A O 1
ATOM 622 N N . THR A 1 74 ? 2.795 -10.025 -9.334 1.00 86.19 74 THR A N 1
ATOM 623 C CA . THR A 1 74 ? 1.381 -10.262 -8.977 1.00 86.19 74 THR A CA 1
ATOM 624 C C . THR A 1 74 ? 0.385 -9.714 -9.990 1.00 86.19 74 THR A C 1
ATOM 626 O O . THR A 1 74 ? -0.701 -10.274 -10.108 1.00 86.19 74 THR A O 1
ATOM 629 N N . MET A 1 75 ? 0.738 -8.648 -10.715 1.00 83.75 75 MET A N 1
ATOM 630 C CA . MET A 1 75 ? -0.147 -7.971 -11.672 1.00 83.75 75 MET A CA 1
ATOM 631 C C . MET A 1 75 ? 0.357 -8.061 -13.118 1.00 83.75 75 MET A C 1
ATOM 633 O O . MET A 1 75 ? -0.283 -7.497 -14.000 1.00 83.75 75 MET A O 1
ATOM 637 N N . ASP A 1 76 ? 1.487 -8.737 -13.354 1.00 86.31 76 ASP A N 1
ATOM 638 C CA . ASP A 1 76 ? 2.112 -8.916 -14.673 1.00 86.31 76 ASP A CA 1
ATOM 639 C C . ASP A 1 76 ? 2.396 -7.586 -15.401 1.00 86.31 76 ASP A C 1
ATOM 641 O O . ASP A 1 76 ? 2.343 -7.474 -16.625 1.00 86.31 76 ASP A O 1
ATOM 645 N N . ILE A 1 77 ? 2.694 -6.530 -14.629 1.00 85.44 77 ILE A N 1
ATOM 646 C CA . ILE A 1 77 ? 3.134 -5.246 -15.184 1.00 85.44 77 ILE A CA 1
ATOM 647 C C . ILE A 1 77 ? 4.624 -5.382 -15.518 1.00 85.44 77 ILE A C 1
ATOM 649 O O . ILE A 1 77 ? 5.490 -5.331 -14.642 1.00 85.44 77 ILE A O 1
ATOM 653 N N . THR A 1 78 ? 4.927 -5.623 -16.793 1.00 85.06 78 THR A N 1
ATOM 654 C CA . THR A 1 78 ? 6.297 -5.881 -17.272 1.00 85.06 78 THR A CA 1
ATOM 655 C C . THR A 1 78 ? 7.030 -4.630 -17.740 1.00 85.06 78 THR A C 1
ATOM 657 O O . THR A 1 78 ? 8.258 -4.617 -17.779 1.00 85.06 78 THR A O 1
ATOM 660 N N . ASP A 1 79 ? 6.293 -3.584 -18.114 1.00 87.38 79 ASP A N 1
ATOM 661 C CA . ASP A 1 79 ? 6.875 -2.328 -18.574 1.00 87.38 79 ASP A CA 1
ATOM 662 C C . ASP A 1 79 ? 7.448 -1.545 -17.382 1.00 87.38 79 ASP A C 1
ATOM 664 O O . ASP A 1 79 ? 6.727 -1.095 -16.481 1.00 87.38 79 ASP A O 1
ATOM 668 N N . TYR A 1 80 ? 8.775 -1.413 -17.369 1.00 82.44 80 TYR A N 1
ATOM 669 C CA . TYR A 1 80 ? 9.503 -0.727 -16.309 1.00 82.44 80 TYR A CA 1
ATOM 670 C C . TYR A 1 80 ? 9.167 0.767 -16.250 1.00 82.44 80 TYR A C 1
ATOM 672 O O . TYR A 1 80 ? 8.965 1.294 -15.155 1.00 82.44 80 TYR A O 1
ATOM 680 N N . GLU A 1 81 ? 9.073 1.439 -17.400 1.00 85.69 81 GLU A N 1
ATOM 681 C CA . GLU A 1 81 ? 8.777 2.873 -17.467 1.00 85.69 81 GLU A CA 1
ATOM 682 C C . GLU A 1 81 ? 7.355 3.142 -16.977 1.00 85.69 81 GLU A C 1
ATOM 684 O O . GLU A 1 81 ? 7.134 4.049 -16.173 1.00 85.69 81 GLU A O 1
ATOM 689 N N . MET A 1 82 ? 6.400 2.294 -17.368 1.00 84.44 82 MET A N 1
ATOM 690 C CA . MET A 1 82 ? 5.025 2.377 -16.876 1.00 84.44 82 MET A CA 1
ATOM 691 C C . MET A 1 82 ? 4.953 2.159 -15.361 1.00 84.44 82 MET A C 1
ATOM 693 O O . MET A 1 82 ? 4.292 2.917 -14.650 1.00 84.44 82 MET A O 1
ATOM 697 N N . THR A 1 83 ? 5.645 1.144 -14.840 1.00 83.88 83 THR A N 1
ATOM 698 C CA . THR A 1 83 ? 5.645 0.851 -13.398 1.00 83.88 83 THR A CA 1
ATOM 699 C C . THR A 1 83 ? 6.281 1.992 -12.601 1.00 83.88 83 THR A C 1
ATOM 701 O O . THR A 1 83 ? 5.789 2.361 -11.527 1.00 83.88 83 THR A O 1
ATOM 704 N N . ASP A 1 84 ? 7.361 2.582 -13.119 1.00 82.94 84 ASP A N 1
ATOM 705 C CA . ASP A 1 84 ? 8.014 3.737 -12.507 1.00 82.94 84 ASP A CA 1
ATOM 706 C C . ASP A 1 84 ? 7.116 4.978 -12.519 1.00 82.94 84 ASP A C 1
ATOM 708 O O . ASP A 1 84 ? 6.962 5.649 -11.494 1.00 82.94 84 ASP A O 1
ATOM 712 N N . TYR A 1 85 ? 6.442 5.224 -13.642 1.00 84.88 85 TYR A N 1
ATOM 713 C CA . TYR A 1 85 ? 5.472 6.302 -13.783 1.00 84.88 85 TYR A CA 1
ATOM 714 C C . TYR A 1 85 ? 4.333 6.170 -12.767 1.00 84.88 85 TYR A C 1
ATOM 716 O O . TYR A 1 85 ? 4.060 7.108 -12.015 1.00 84.88 85 TYR A O 1
ATOM 724 N N . ILE A 1 86 ? 3.726 4.983 -12.656 1.00 83.94 86 ILE A N 1
ATOM 725 C CA . ILE A 1 86 ? 2.654 4.742 -11.686 1.00 83.94 86 ILE A CA 1
ATOM 726 C C . ILE A 1 86 ? 3.162 4.948 -10.255 1.00 83.94 86 ILE A C 1
ATOM 728 O O . ILE A 1 86 ? 2.507 5.630 -9.466 1.00 83.94 86 ILE A O 1
ATOM 732 N N . THR A 1 87 ? 4.338 4.412 -9.921 1.00 80.06 87 THR A N 1
ATOM 733 C CA . THR A 1 87 ? 4.929 4.558 -8.581 1.00 80.06 87 THR A CA 1
ATOM 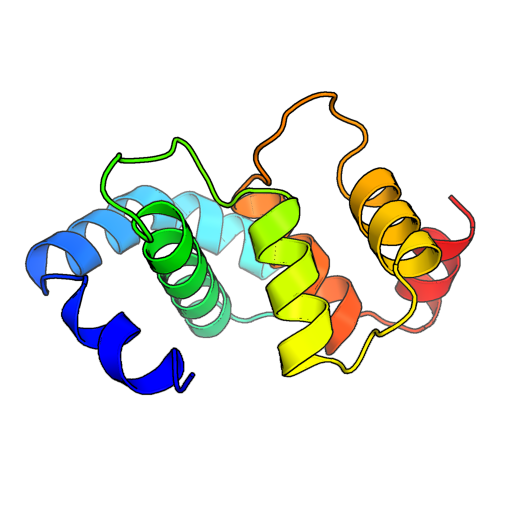734 C C . THR A 1 87 ? 5.209 6.026 -8.244 1.00 80.06 87 THR A C 1
ATOM 736 O O . THR A 1 87 ? 4.999 6.447 -7.106 1.00 80.06 87 THR A O 1
ATOM 739 N N . THR A 1 88 ? 5.637 6.817 -9.229 1.00 83.75 88 THR A N 1
ATOM 740 C CA . THR A 1 88 ? 5.941 8.248 -9.078 1.00 83.75 88 THR A CA 1
ATOM 741 C C . THR A 1 88 ? 4.684 9.102 -8.927 1.00 83.75 88 THR A C 1
ATOM 743 O O . THR A 1 88 ? 4.674 10.041 -8.130 1.00 83.75 88 THR A O 1
ATOM 746 N N . ILE A 1 89 ? 3.599 8.781 -9.638 1.00 84.00 89 ILE A N 1
ATOM 747 C CA . ILE A 1 89 ? 2.315 9.472 -9.439 1.00 84.00 89 ILE A CA 1
ATOM 748 C C . ILE A 1 89 ? 1.750 9.161 -8.050 1.00 84.00 89 ILE A C 1
ATOM 750 O O . ILE A 1 89 ? 1.246 10.076 -7.393 1.00 84.00 89 ILE A O 1
ATOM 754 N N . LEU A 1 90 ? 1.862 7.907 -7.586 1.00 83.00 90 LEU A N 1
ATOM 755 C CA . LEU A 1 90 ? 1.385 7.500 -6.261 1.00 83.00 90 LEU A CA 1
ATOM 756 C C . LEU A 1 90 ? 2.163 8.258 -5.184 1.00 83.00 90 LEU A C 1
ATOM 758 O O . LEU A 1 90 ? 1.573 8.822 -4.265 1.00 83.00 90 LEU A O 1
ATOM 762 N N . ASP A 1 91 ? 3.491 8.261 -5.304 1.00 83.12 91 ASP A N 1
ATOM 763 C CA . ASP A 1 91 ? 4.403 8.881 -4.355 1.00 83.12 91 ASP A CA 1
ATOM 764 C C . ASP A 1 91 ? 5.278 9.943 -5.023 1.00 83.12 91 ASP A C 1
ATOM 766 O O . ASP A 1 91 ? 6.418 9.684 -5.422 1.00 83.12 91 ASP A O 1
ATOM 770 N N . ARG A 1 92 ? 4.773 11.179 -5.061 1.00 80.44 92 ARG A N 1
ATOM 771 C CA . ARG A 1 92 ? 5.545 12.339 -5.532 1.00 80.44 92 ARG A CA 1
ATOM 772 C C . ARG A 1 92 ? 6.660 12.747 -4.558 1.00 80.44 92 ARG A C 1
ATOM 774 O O . ARG A 1 92 ? 7.378 13.709 -4.824 1.00 80.44 92 ARG A O 1
ATOM 781 N N . THR A 1 93 ? 6.811 12.071 -3.413 1.00 81.06 93 THR A N 1
ATOM 782 C CA . THR A 1 93 ? 7.893 12.383 -2.479 1.00 81.06 93 THR A CA 1
ATOM 783 C C . THR A 1 93 ? 9.227 11.813 -2.976 1.00 81.06 93 THR A C 1
ATOM 785 O O . THR A 1 93 ? 9.278 10.708 -3.531 1.00 81.06 93 THR A O 1
ATOM 788 N N . PRO A 1 94 ? 10.351 12.513 -2.726 1.00 78.31 94 PRO A N 1
ATOM 789 C CA . PRO A 1 94 ? 11.684 12.011 -3.060 1.00 78.31 94 PRO A CA 1
ATOM 790 C C . PRO A 1 94 ? 12.130 10.857 -2.143 1.00 78.31 94 PRO A C 1
ATOM 792 O O . PRO A 1 94 ? 13.283 10.434 -2.190 1.00 78.31 94 PRO A O 1
ATOM 795 N N . ASN A 1 95 ? 11.246 10.348 -1.278 1.00 82.62 95 ASN A N 1
ATOM 796 C CA . ASN A 1 95 ? 11.562 9.253 -0.381 1.00 82.62 95 ASN A CA 1
ATOM 797 C C . ASN A 1 95 ? 11.719 7.941 -1.169 1.00 82.62 95 ASN A C 1
ATOM 799 O O . ASN A 1 95 ? 10.995 7.664 -2.126 1.00 82.62 95 ASN A O 1
ATOM 803 N N . ARG A 1 96 ? 12.673 7.109 -0.745 1.00 84.06 96 ARG A N 1
ATOM 804 C CA . ARG A 1 96 ? 12.875 5.759 -1.283 1.00 84.06 96 ARG A CA 1
ATOM 805 C C . ARG A 1 96 ? 11.825 4.762 -0.773 1.00 84.06 96 ARG A C 1
ATOM 807 O O . ARG A 1 96 ? 11.651 3.698 -1.369 1.00 84.06 96 ARG A O 1
ATOM 814 N N . TYR A 1 97 ? 11.154 5.090 0.330 1.00 87.00 97 TYR A N 1
ATOM 815 C CA . TYR A 1 97 ? 10.203 4.211 1.001 1.00 87.00 97 TYR A CA 1
ATOM 816 C C . TYR A 1 97 ? 8.761 4.627 0.742 1.00 87.00 97 TYR A C 1
ATOM 818 O O . TYR A 1 97 ? 8.391 5.781 0.942 1.00 87.00 97 TYR A O 1
ATOM 826 N N . PHE A 1 98 ? 7.950 3.643 0.382 1.00 85.81 98 PHE A N 1
ATOM 827 C CA . PHE A 1 98 ? 6.511 3.759 0.258 1.00 85.81 98 PHE A CA 1
ATOM 828 C C . PHE A 1 98 ? 5.880 3.764 1.648 1.00 85.81 98 PHE A C 1
ATOM 830 O O . PHE A 1 98 ? 6.210 2.910 2.467 1.00 85.81 98 PHE A O 1
ATOM 837 N N . SER A 1 99 ? 4.979 4.701 1.943 1.00 88.44 99 SER A N 1
ATOM 838 C CA . SER A 1 99 ? 4.294 4.702 3.241 1.00 88.44 99 SER A CA 1
ATOM 839 C C . SER A 1 99 ? 3.235 3.595 3.317 1.00 88.44 99 SER A C 1
ATOM 841 O O . SER A 1 99 ? 2.660 3.190 2.308 1.00 88.44 99 SER A O 1
ATOM 843 N N . MET A 1 100 ? 2.931 3.132 4.531 1.00 90.31 100 MET A N 1
ATOM 844 C CA . MET A 1 100 ? 1.907 2.105 4.764 1.00 90.31 100 MET A CA 1
ATOM 845 C C . MET A 1 100 ? 0.505 2.559 4.331 1.00 90.31 100 MET A C 1
ATOM 847 O O . MET A 1 100 ? -0.274 1.770 3.801 1.00 90.31 100 MET A O 1
ATOM 851 N N . GLU A 1 101 ? 0.186 3.841 4.527 1.00 90.81 101 GLU A N 1
ATOM 852 C CA . GLU A 1 101 ? -1.070 4.419 4.048 1.00 90.81 101 GLU A CA 1
ATOM 853 C C . GLU A 1 101 ? -1.114 4.439 2.519 1.00 90.81 101 GLU A C 1
ATOM 855 O O . GLU A 1 101 ? -2.111 4.028 1.926 1.00 90.81 101 GLU A O 1
ATOM 860 N N . LEU A 1 102 ? -0.023 4.862 1.875 1.00 89.56 102 LEU A N 1
ATOM 861 C CA . LEU A 1 102 ? 0.035 4.924 0.422 1.00 89.56 102 LEU A CA 1
ATOM 862 C C . LEU A 1 102 ? -0.039 3.535 -0.215 1.00 89.56 102 LEU A C 1
ATOM 864 O O . LEU A 1 102 ? -0.721 3.368 -1.218 1.00 89.56 102 LEU A O 1
ATOM 868 N N . TRP A 1 103 ? 0.591 2.533 0.400 1.00 91.25 103 TRP A N 1
ATOM 869 C CA . TRP A 1 103 ? 0.485 1.128 0.007 1.00 91.25 103 TRP A CA 1
ATOM 870 C C . TRP A 1 103 ? -0.974 0.661 -0.089 1.00 91.25 103 TRP A C 1
ATOM 872 O O . TRP A 1 103 ? -1.391 0.139 -1.123 1.00 91.25 103 TRP A O 1
ATOM 882 N N . VAL A 1 104 ? -1.781 0.898 0.950 1.00 93.62 104 VAL A N 1
ATOM 883 C CA . VAL A 1 104 ? -3.189 0.468 0.942 1.00 93.62 104 VAL A CA 1
ATOM 884 C C . VAL A 1 104 ? -4.037 1.321 0.002 1.00 93.62 104 VAL A C 1
ATOM 886 O O . VAL A 1 104 ? -4.898 0.778 -0.689 1.00 93.62 104 VAL A O 1
ATOM 889 N N . ARG A 1 105 ? -3.780 2.633 -0.090 1.00 92.06 105 ARG A N 1
ATOM 890 C CA . ARG A 1 105 ? -4.450 3.511 -1.067 1.00 92.06 105 ARG A CA 1
ATOM 891 C C . ARG A 1 105 ? -4.190 3.059 -2.504 1.00 92.06 105 ARG A C 1
ATOM 893 O O . ARG A 1 105 ? -5.134 2.968 -3.285 1.00 92.06 105 ARG A O 1
ATOM 900 N N . ALA A 1 106 ? -2.941 2.731 -2.827 1.00 90.19 106 ALA A N 1
ATOM 901 C CA . ALA A 1 106 ? -2.549 2.216 -4.131 1.00 90.19 106 ALA A CA 1
ATOM 902 C C . ALA A 1 106 ? -3.319 0.934 -4.453 1.00 90.19 106 ALA A C 1
ATOM 904 O O . ALA A 1 106 ? -4.031 0.877 -5.451 1.00 90.19 106 ALA A O 1
ATOM 905 N N . LEU A 1 107 ? -3.272 -0.065 -3.569 1.00 92.06 107 LEU A N 1
ATOM 906 C CA . LEU A 1 107 ? -4.003 -1.315 -3.783 1.00 92.06 107 LEU A CA 1
ATOM 907 C C . LEU A 1 107 ? -5.518 -1.117 -3.875 1.00 92.06 107 LEU A C 1
ATOM 909 O O . LEU A 1 107 ? -6.167 -1.805 -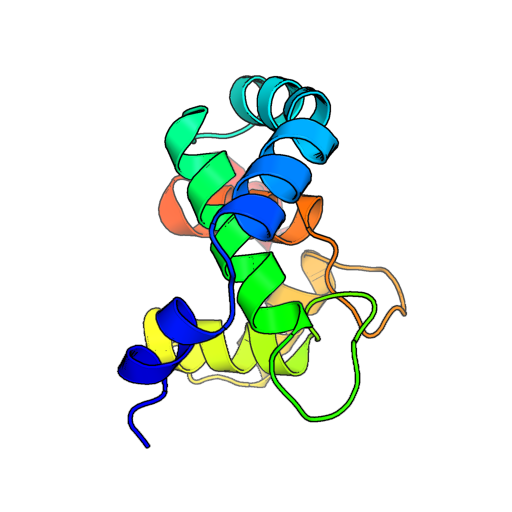4.657 1.00 92.06 107 LEU A O 1
ATOM 913 N N . SER A 1 108 ? -6.080 -0.163 -3.127 1.00 94.06 108 SER A N 1
ATOM 914 C CA . SER A 1 108 ? -7.506 0.169 -3.208 1.00 94.06 108 SER A CA 1
ATOM 915 C C . SER A 1 108 ? -7.861 0.677 -4.600 1.00 94.06 108 SER A C 1
ATOM 917 O O . SER A 1 108 ? -8.842 0.217 -5.171 1.00 94.06 108 SER A O 1
ATOM 919 N N . LEU A 1 109 ? -7.045 1.569 -5.170 1.00 90.56 109 LEU A N 1
ATOM 920 C CA . LEU A 1 109 ? -7.224 2.083 -6.527 1.00 90.56 109 LEU A CA 1
ATOM 921 C C . LEU A 1 109 ? -7.047 0.985 -7.589 1.00 90.56 109 LEU A C 1
ATOM 923 O O . LEU A 1 109 ? -7.882 0.843 -8.483 1.00 90.56 109 LEU A O 1
ATOM 927 N N . PHE A 1 110 ? -5.982 0.190 -7.486 1.00 87.75 110 PHE A N 1
ATOM 928 C CA . PHE A 1 110 ? -5.666 -0.854 -8.462 1.00 87.75 110 PHE A CA 1
ATOM 929 C C . PHE A 1 110 ? -6.731 -1.958 -8.494 1.00 87.75 110 PHE A C 1
ATOM 931 O O . PHE A 1 110 ? -7.270 -2.273 -9.558 1.00 87.75 110 PHE A O 1
ATOM 938 N N . LEU A 1 111 ? -7.060 -2.520 -7.327 1.00 90.94 111 LEU A N 1
ATOM 939 C CA . LEU A 1 111 ? -7.899 -3.715 -7.217 1.00 90.94 111 LEU A CA 1
ATOM 940 C C . LEU A 1 111 ? -9.395 -3.407 -7.219 1.00 90.94 111 LEU A C 1
ATOM 942 O O . LEU A 1 111 ? -10.180 -4.196 -7.738 1.00 90.94 111 LEU A O 1
ATOM 946 N N . ARG A 1 112 ? -9.800 -2.291 -6.606 1.00 94.19 112 ARG A N 1
ATOM 947 C CA . ARG A 1 112 ? -11.215 -1.970 -6.355 1.00 94.19 112 ARG A CA 1
ATOM 948 C C . ARG A 1 112 ? -11.609 -0.549 -6.744 1.00 94.19 112 ARG A C 1
ATOM 950 O O . ARG A 1 112 ? -12.755 -0.170 -6.529 1.00 94.19 112 ARG A O 1
ATOM 957 N N . GLY A 1 113 ? -10.691 0.222 -7.322 1.00 91.19 113 GLY A N 1
ATOM 958 C CA . GLY A 1 113 ? -10.968 1.580 -7.759 1.00 91.19 113 GLY A CA 1
ATOM 959 C C . GLY A 1 113 ? -12.039 1.588 -8.840 1.00 91.19 113 GLY A C 1
ATOM 960 O O . GLY A 1 113 ? -12.020 0.775 -9.773 1.00 91.19 113 GLY A O 1
ATOM 961 N N . THR A 1 114 ? -12.964 2.528 -8.711 1.00 92.62 114 THR A N 1
ATOM 962 C CA . THR A 1 114 ? -13.966 2.825 -9.729 1.00 92.62 114 THR A CA 1
ATOM 963 C C . THR A 1 114 ? -13.295 3.319 -11.010 1.00 92.62 114 THR A C 1
ATOM 965 O O . THR A 1 114 ? -12.157 3.795 -11.002 1.00 92.62 114 THR A O 1
ATOM 968 N N . MET A 1 115 ? -14.005 3.230 -12.137 1.00 92.19 115 MET A N 1
ATOM 969 C CA . MET A 1 115 ? -13.486 3.732 -13.413 1.00 92.19 115 MET A CA 1
ATOM 970 C C . MET A 1 115 ? -13.119 5.220 -13.328 1.00 92.19 115 MET A C 1
ATOM 972 O O . MET A 1 115 ? -12.078 5.618 -13.840 1.00 92.19 115 MET A O 1
ATOM 976 N N . GLN A 1 116 ? -13.930 6.017 -12.624 1.00 91.75 116 GLN A N 1
ATOM 977 C CA . GLN A 1 116 ? -13.664 7.440 -12.431 1.00 91.75 116 GLN A CA 1
ATOM 978 C C . GLN A 1 116 ? -12.370 7.672 -11.647 1.00 91.75 116 GLN A C 1
ATOM 980 O O . GLN A 1 116 ? -11.517 8.420 -12.106 1.00 91.75 116 GLN A O 1
ATOM 985 N N . GLU A 1 117 ? -12.172 6.979 -10.521 1.00 90.50 117 GLU A N 1
ATOM 986 C CA . GLU A 1 117 ? -10.939 7.107 -9.731 1.00 90.50 117 GLU A CA 1
ATOM 987 C C . GLU A 1 117 ? -9.698 6.714 -10.538 1.00 90.50 117 GLU A C 1
ATOM 989 O O . GLU A 1 117 ? -8.656 7.353 -10.415 1.00 90.50 117 GLU A O 1
ATOM 994 N N . LYS A 1 118 ? -9.804 5.681 -11.383 1.00 89.62 118 LYS A N 1
ATOM 995 C CA . LYS A 1 118 ? -8.712 5.251 -12.266 1.00 89.62 118 LYS A CA 1
ATOM 996 C C . LYS A 1 118 ? -8.393 6.300 -13.331 1.00 89.62 118 LYS A C 1
ATOM 998 O O . LYS A 1 118 ? -7.220 6.593 -13.540 1.00 89.62 118 LYS A O 1
ATOM 1003 N N . ILE A 1 119 ? -9.408 6.889 -13.967 1.00 90.50 119 ILE A N 1
ATOM 1004 C CA . ILE A 1 119 ? -9.230 7.988 -14.930 1.00 90.50 119 ILE A CA 1
ATOM 1005 C C . ILE A 1 119 ? -8.586 9.189 -14.234 1.00 90.50 119 ILE A C 1
ATOM 1007 O O . ILE A 1 119 ? -7.531 9.652 -14.661 1.00 90.50 119 ILE A O 1
ATOM 1011 N N . ASP A 1 120 ? -9.175 9.652 -13.131 1.00 88.88 120 ASP A N 1
ATOM 1012 C CA . ASP A 1 120 ? -8.688 10.813 -12.381 1.00 88.88 120 ASP A CA 1
ATOM 1013 C C . ASP A 1 120 ? -7.247 10.623 -11.914 1.00 88.88 120 ASP A C 1
ATOM 1015 O O . ASP A 1 120 ? -6.496 11.588 -11.801 1.00 88.88 120 ASP A O 1
ATOM 1019 N N . TYR A 1 121 ? -6.860 9.382 -11.625 1.00 84.56 121 TYR A N 1
ATOM 1020 C CA . TYR A 1 121 ? -5.503 9.040 -11.250 1.00 84.56 121 TYR A CA 1
ATOM 1021 C C . TYR A 1 121 ? -4.530 9.054 -12.437 1.00 84.56 121 TYR A C 1
ATOM 1023 O O . TYR A 1 121 ? -3.447 9.621 -12.322 1.00 84.56 121 TYR A O 1
ATOM 1031 N N . CYS A 1 122 ? -4.899 8.454 -13.572 1.00 84.25 122 CYS A N 1
ATOM 1032 C CA . CYS A 1 122 ? -4.031 8.387 -14.751 1.00 84.25 122 CYS A CA 1
ATOM 1033 C C . CYS A 1 122 ? -3.807 9.751 -15.425 1.00 84.25 122 CYS A C 1
ATOM 1035 O O . CYS A 1 122 ? -2.801 9.923 -16.107 1.00 84.25 122 CYS A O 1
ATOM 1037 N N . PHE A 1 123 ? -4.723 10.706 -15.250 1.00 83.88 123 PHE A N 1
ATOM 1038 C CA . PHE A 1 123 ? -4.674 12.028 -15.890 1.00 83.88 123 PHE A CA 1
ATOM 1039 C C . PHE A 1 123 ? -4.357 13.181 -14.915 1.00 83.88 123 PHE A C 1
ATOM 1041 O O . PHE A 1 123 ? -4.658 14.340 -15.207 1.00 83.88 123 PHE A O 1
ATOM 1048 N N . LYS A 1 124 ? -3.758 12.872 -13.758 1.00 71.12 124 LYS A N 1
ATOM 1049 C CA . LYS A 1 124 ? -3.418 13.819 -12.678 1.00 71.12 124 LYS A CA 1
ATOM 1050 C C . LYS A 1 124 ? -1.973 14.314 -12.698 1.00 71.12 124 LYS A C 1
ATOM 1052 O O . LYS A 1 124 ? -1.730 15.421 -12.157 1.00 71.12 124 LYS A O 1
#

InterPro domains:
  IPR011992 EF-hand domain pair [SSF47473] (24-124)

Radius of gyration: 14.84 Å; chains: 1; bounding box: 33×34×39 Å

Secondary structure (DSSP, 8-state):
--TTSSSGGG--HHHHHHHHHHHHHHHHHHHHHSS--HHHHHHHHHHHHHHHH-SSS--SSEEHHHHHHHHHHHH----HHHHHHHHHHH--SS-SEE-HHHHHHHHHHHHH--HHHHHHHHT-

pLDDT: mean 84.94, std 11.33, range [38.66, 96.38]

Organism: Ignelater luminosus (NCBI:txid2038154)

Foldseek 3Di:
DCPPPCLVVQDDPVRLVVQCVVCVVVLVVVCVVFPDHSVRLSVLLSVFCSQQSPDDDRHPTHFLVNVLVCCCVPVVPPDPVVSVVLSCLLPVDPDRHDDSSSSRVSCRCVPPNDPVSVVVSVVD